Protein AF-A0A7C4UCW8-F1 (afdb_monomer_lite)

Radius of gyration: 20.69 Å; chains: 1; bounding box: 56×19×53 Å

Structure (mmCIF, N/CA/C/O backbone):
data_AF-A0A7C4UCW8-F1
#
_entry.id   AF-A0A7C4UCW8-F1
#
loop_
_atom_site.group_PDB
_atom_site.id
_atom_site.type_symbol
_atom_site.label_atom_id
_atom_site.label_alt_id
_atom_site.label_comp_id
_atom_site.label_asym_id
_atom_site.label_entity_id
_atom_site.label_seq_id
_atom_site.pdbx_PDB_ins_code
_atom_site.Cartn_x
_atom_site.Cartn_y
_atom_site.Cartn_z
_atom_site.occupancy
_atom_site.B_iso_or_equiv
_atom_site.auth_seq_id
_atom_site.auth_comp_id
_atom_site.auth_asym_id
_atom_site.auth_atom_id
_atom_site.pdbx_PDB_model_num
ATOM 1 N N . MET A 1 1 ? -4.611 -6.934 -28.403 1.00 54.75 1 MET A N 1
ATOM 2 C CA . MET A 1 1 ? -5.250 -7.484 -27.178 1.00 54.75 1 MET A CA 1
ATOM 3 C C . MET A 1 1 ? -4.487 -7.073 -25.926 1.00 54.75 1 MET A C 1
ATOM 5 O O . MET A 1 1 ? -5.126 -6.791 -24.922 1.00 54.75 1 MET A O 1
ATOM 9 N N . GLU A 1 2 ? -3.158 -6.984 -25.989 1.00 55.06 2 GLU A N 1
ATOM 10 C CA . GLU A 1 2 ? -2.305 -6.570 -24.867 1.00 55.06 2 GLU A CA 1
ATOM 11 C C . GLU A 1 2 ? -2.555 -5.118 -24.420 1.00 55.06 2 GLU A C 1
ATOM 13 O O . GLU A 1 2 ? -2.670 -4.875 -23.223 1.00 55.06 2 GLU A O 1
ATOM 18 N N . ASP A 1 3 ? -2.810 -4.190 -25.350 1.00 63.84 3 ASP A N 1
ATOM 19 C CA . ASP A 1 3 ? -3.129 -2.781 -25.037 1.00 63.84 3 ASP A CA 1
ATOM 20 C C . ASP A 1 3 ? -4.350 -2.616 -24.127 1.00 63.84 3 ASP A C 1
ATOM 22 O O . ASP A 1 3 ? -4.380 -1.774 -23.232 1.00 63.84 3 ASP A O 1
ATOM 26 N N . VAL A 1 4 ? -5.364 -3.464 -24.322 1.00 67.81 4 VAL A N 1
ATOM 27 C CA . VAL A 1 4 ? -6.570 -3.470 -23.489 1.00 67.81 4 VAL A CA 1
ATOM 28 C C . VAL A 1 4 ? -6.198 -3.905 -22.073 1.00 67.81 4 VAL A C 1
ATOM 30 O O . VAL A 1 4 ? -6.577 -3.264 -21.097 1.00 67.81 4 VAL A O 1
ATOM 33 N N . LEU A 1 5 ? -5.385 -4.952 -21.954 1.00 60.41 5 LEU A N 1
ATOM 34 C CA . LEU A 1 5 ? -4.953 -5.516 -20.680 1.00 60.41 5 LEU A CA 1
ATOM 35 C C . LEU A 1 5 ? -4.152 -4.494 -19.853 1.00 60.41 5 LEU A C 1
ATOM 37 O O . LEU A 1 5 ? -4.407 -4.347 -18.656 1.00 60.41 5 LEU A O 1
ATOM 41 N N . TYR A 1 6 ? -3.286 -3.704 -20.495 1.00 63.03 6 TYR A N 1
ATOM 42 C CA . TYR A 1 6 ? -2.529 -2.630 -19.841 1.00 63.03 6 TYR A CA 1
ATOM 43 C C . TYR A 1 6 ? -3.402 -1.497 -19.293 1.00 63.03 6 TYR A C 1
ATOM 45 O O . TYR A 1 6 ? -3.084 -0.944 -18.242 1.00 63.03 6 TYR A O 1
ATOM 53 N N . VAL A 1 7 ? -4.528 -1.186 -19.939 1.00 64.94 7 VAL A N 1
ATOM 54 C CA . VAL A 1 7 ? -5.488 -0.181 -19.447 1.00 64.94 7 VAL A CA 1
ATOM 55 C C . VAL A 1 7 ? -6.319 -0.720 -18.278 1.00 64.94 7 VAL A C 1
ATOM 57 O O . VAL A 1 7 ? -6.630 0.019 -17.343 1.00 64.94 7 VAL A O 1
ATOM 60 N N . PHE A 1 8 ? -6.653 -2.013 -18.278 1.00 63.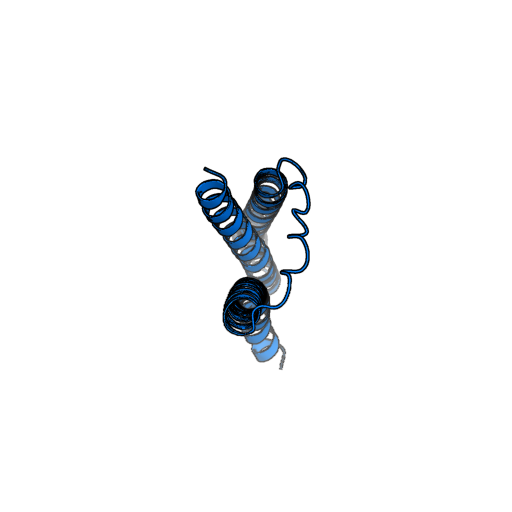62 8 PHE A N 1
ATOM 61 C CA . PHE A 1 8 ? -7.456 -2.622 -17.211 1.00 63.62 8 PHE A CA 1
ATOM 62 C C . PHE A 1 8 ? -6.681 -2.838 -15.904 1.00 63.62 8 PHE A C 1
ATOM 64 O O . PHE A 1 8 ? -7.273 -2.733 -14.828 1.00 63.62 8 PHE A O 1
ATOM 71 N N . ILE A 1 9 ? -5.369 -3.088 -15.969 1.00 69.00 9 ILE A N 1
ATOM 72 C CA . ILE A 1 9 ? -4.508 -3.294 -14.791 1.00 69.00 9 ILE A CA 1
ATOM 73 C C . ILE A 1 9 ? -4.616 -2.151 -13.754 1.00 69.00 9 ILE A C 1
ATOM 75 O O . ILE A 1 9 ? -4.944 -2.444 -12.600 1.00 69.00 9 ILE A O 1
ATOM 79 N N . PRO A 1 10 ? -4.409 -0.863 -14.096 1.00 60.78 10 PRO A N 1
ATOM 80 C CA . PRO A 1 10 ? -4.512 0.228 -13.125 1.00 60.78 10 PRO A CA 1
ATOM 81 C C . PRO A 1 10 ? -5.947 0.450 -12.626 1.00 60.78 10 PRO A C 1
ATOM 83 O O . PRO A 1 10 ? -6.141 0.794 -11.461 1.00 60.78 10 PRO A O 1
ATOM 86 N N . ILE A 1 11 ? -6.961 0.208 -13.465 1.00 66.94 11 ILE A N 1
ATOM 87 C CA . ILE A 1 11 ? -8.378 0.347 -13.091 1.00 66.94 11 ILE A CA 1
ATOM 88 C C . ILE A 1 11 ? -8.754 -0.685 -12.020 1.00 66.94 11 ILE A C 1
ATOM 90 O O . ILE A 1 11 ? -9.335 -0.339 -10.988 1.00 66.94 11 ILE A O 1
ATOM 94 N N . ILE A 1 12 ? -8.376 -1.949 -12.228 1.00 70.00 12 ILE A N 1
ATOM 95 C CA . ILE A 1 12 ? -8.617 -3.024 -11.260 1.00 70.00 12 ILE A CA 1
ATOM 96 C C . ILE A 1 12 ? -7.816 -2.757 -9.984 1.00 70.00 12 ILE A C 1
ATOM 98 O O . ILE A 1 12 ? -8.363 -2.833 -8.883 1.00 70.00 12 ILE A O 1
ATOM 102 N N . ALA A 1 13 ? -6.553 -2.358 -10.111 1.00 65.75 13 ALA A N 1
ATOM 103 C CA . ALA A 1 13 ? -5.710 -2.056 -8.964 1.00 65.75 13 ALA A CA 1
ATOM 104 C C . ALA A 1 13 ? -6.247 -0.909 -8.090 1.00 65.75 13 ALA A C 1
ATOM 106 O O . ALA A 1 13 ? -6.161 -0.992 -6.867 1.00 65.75 13 ALA A O 1
ATOM 107 N N . LEU A 1 14 ? -6.848 0.124 -8.691 1.00 60.00 14 LEU A N 1
ATOM 108 C CA . LEU A 1 14 ? -7.514 1.219 -7.976 1.00 60.00 14 LEU A CA 1
ATOM 109 C C . LEU A 1 14 ? -8.829 0.793 -7.317 1.00 60.00 14 LEU A C 1
ATOM 111 O O . LEU A 1 14 ? -9.188 1.315 -6.262 1.00 60.00 14 LEU A O 1
ATOM 115 N N . SER A 1 15 ? -9.547 -0.165 -7.901 1.00 67.00 15 SER A N 1
ATOM 116 C CA . SER A 1 15 ? -10.822 -0.623 -7.344 1.00 67.00 15 SER A CA 1
ATOM 117 C C . SER A 1 15 ? -10.659 -1.374 -6.016 1.00 67.00 15 SER A C 1
ATOM 119 O O . SER A 1 15 ? -11.486 -1.212 -5.121 1.00 67.00 15 SER A O 1
ATOM 121 N N . ILE A 1 16 ? -9.561 -2.114 -5.825 1.00 70.38 16 ILE A N 1
ATOM 122 C CA . ILE A 1 16 ? -9.282 -2.890 -4.602 1.00 70.38 16 ILE A CA 1
ATOM 123 C C . ILE A 1 16 ? -9.264 -2.019 -3.324 1.00 70.38 16 ILE A C 1
ATOM 125 O O . ILE A 1 16 ? -10.022 -2.323 -2.396 1.00 70.38 16 ILE A O 1
ATOM 129 N N . PRO A 1 17 ? -8.468 -0.931 -3.221 1.00 62.47 17 PRO A N 1
ATOM 130 C CA . PRO A 1 17 ? -8.468 -0.077 -2.034 1.00 62.47 17 PRO A CA 1
ATOM 131 C C . PRO A 1 17 ? -9.797 0.667 -1.844 1.00 62.47 17 PRO A C 1
ATOM 133 O O . PRO A 1 17 ? -10.243 0.822 -0.707 1.00 62.47 17 PRO A O 1
ATOM 136 N N . ILE A 1 18 ? -10.471 1.068 -2.930 1.00 69.75 18 ILE A N 1
ATOM 137 C CA . ILE A 1 18 ? -11.800 1.700 -2.868 1.00 69.75 18 ILE A CA 1
ATOM 138 C C . ILE A 1 18 ? -12.813 0.741 -2.230 1.00 69.75 18 ILE A C 1
ATOM 140 O O . ILE A 1 18 ? -13.541 1.124 -1.312 1.00 69.75 18 ILE A O 1
ATOM 144 N N . PHE A 1 19 ? -12.818 -0.523 -2.657 1.00 70.25 19 PHE A N 1
ATOM 145 C CA . PHE A 1 19 ? -13.672 -1.555 -2.079 1.00 70.25 19 PHE A CA 1
ATOM 146 C C . PHE A 1 19 ? -13.332 -1.832 -0.614 1.00 70.25 19 PHE A C 1
ATOM 148 O O . PHE A 1 19 ? -14.245 -1.935 0.206 1.00 70.25 19 PHE A O 1
ATOM 155 N N . ALA A 1 20 ? -12.049 -1.905 -0.255 1.00 68.19 20 ALA A N 1
ATOM 156 C CA . ALA A 1 20 ? -11.628 -2.118 1.129 1.00 68.19 20 ALA A CA 1
ATOM 157 C C . ALA A 1 20 ? -12.138 -1.005 2.065 1.00 68.19 20 ALA A C 1
ATOM 159 O O . ALA A 1 20 ? -12.690 -1.296 3.130 1.00 68.19 20 ALA A O 1
ATOM 160 N N . ILE A 1 21 ? -12.026 0.261 1.644 1.00 72.75 21 ILE A N 1
ATOM 161 C CA . ILE A 1 21 ? -12.546 1.415 2.392 1.00 72.75 21 ILE A CA 1
ATOM 162 C C . ILE A 1 21 ? -14.076 1.354 2.482 1.00 72.75 21 ILE A C 1
ATOM 164 O O . ILE A 1 21 ? -14.636 1.510 3.569 1.00 72.75 21 ILE A O 1
ATOM 168 N N . TYR A 1 22 ? -14.755 1.080 1.365 1.00 76.88 22 TYR A N 1
ATOM 169 C CA . TYR A 1 22 ? -16.215 0.996 1.312 1.00 76.88 22 TYR A CA 1
ATOM 170 C C . TYR A 1 22 ? -16.771 -0.089 2.245 1.00 76.88 22 TYR A C 1
ATOM 172 O O . TYR A 1 22 ? -17.684 0.174 3.030 1.00 76.88 22 TYR A O 1
ATOM 180 N N . PHE A 1 23 ? -16.211 -1.301 2.204 1.00 73.81 23 PHE A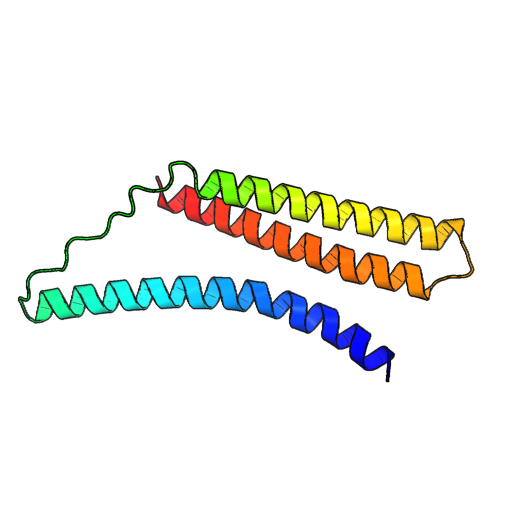 N 1
ATOM 181 C CA . PHE A 1 23 ? -16.644 -2.397 3.070 1.00 73.81 23 PHE A CA 1
ATOM 182 C C . PHE A 1 23 ? -16.334 -2.127 4.543 1.00 73.81 23 PHE A C 1
ATOM 184 O O . PHE A 1 23 ? -17.162 -2.447 5.399 1.00 73.81 23 PHE A O 1
ATOM 191 N N . GLY A 1 24 ? -15.192 -1.499 4.843 1.00 73.00 24 GLY A N 1
ATOM 192 C CA . GLY A 1 24 ? -14.855 -1.059 6.197 1.00 73.00 24 GLY A CA 1
ATOM 193 C C . GLY A 1 24 ? -15.890 -0.078 6.752 1.00 73.00 24 GLY A C 1
ATOM 194 O O . GLY A 1 24 ? -16.442 -0.306 7.828 1.00 73.00 24 GLY A O 1
ATOM 195 N N . TYR A 1 25 ? -16.228 0.957 5.979 1.00 77.00 25 TYR A N 1
ATOM 196 C CA . TYR A 1 25 ? -17.250 1.933 6.355 1.00 77.00 25 TYR A CA 1
ATOM 197 C C . TYR A 1 25 ? -18.632 1.287 6.516 1.00 77.00 25 TYR A C 1
ATOM 199 O O . TYR A 1 25 ? -19.307 1.490 7.526 1.00 77.00 25 TYR A O 1
ATOM 207 N N . LYS A 1 26 ? -19.045 0.449 5.558 1.00 78.62 26 LYS A N 1
ATOM 208 C CA . LYS A 1 26 ? -20.349 -0.225 5.584 1.00 78.62 26 LYS A CA 1
ATOM 209 C C . LYS A 1 26 ? -20.501 -1.140 6.799 1.00 78.62 26 LYS A C 1
ATOM 211 O O . LYS A 1 26 ? -21.562 -1.152 7.416 1.00 78.62 26 LYS A O 1
ATOM 216 N N . LYS A 1 27 ? -19.448 -1.875 7.170 1.00 77.56 27 LYS A N 1
ATOM 217 C CA . LYS A 1 27 ? -19.437 -2.728 8.367 1.00 77.56 27 LYS A CA 1
ATOM 218 C C . LYS A 1 27 ? -19.670 -1.913 9.639 1.00 77.56 27 LYS A C 1
ATOM 220 O O . LYS A 1 27 ? -20.419 -2.347 10.511 1.00 77.56 27 LYS A O 1
ATOM 225 N N . GLU A 1 28 ? -19.071 -0.731 9.727 1.00 76.12 28 GLU A N 1
ATOM 226 C CA . GLU A 1 28 ? -19.205 0.139 10.894 1.00 76.12 28 GLU A CA 1
ATOM 227 C C . GLU A 1 28 ? -20.596 0.776 10.986 1.00 76.12 28 GLU A C 1
ATOM 229 O O . GLU A 1 28 ? -21.204 0.814 12.056 1.00 76.12 28 GLU A O 1
ATOM 234 N N . VAL A 1 29 ? -21.158 1.197 9.850 1.00 79.06 29 VAL A N 1
ATOM 235 C CA . VAL A 1 29 ? -22.540 1.692 9.783 1.00 79.06 29 VAL A CA 1
ATOM 236 C C . VAL A 1 29 ? -23.534 0.609 10.205 1.00 79.06 29 VAL A C 1
ATOM 238 O O . VAL A 1 29 ? -24.428 0.885 11.004 1.00 79.06 29 VAL A O 1
ATOM 241 N N . LEU A 1 30 ? -23.364 -0.627 9.724 1.00 83.06 30 LEU A N 1
ATOM 242 C CA . LEU A 1 30 ? -24.231 -1.748 10.095 1.00 83.06 30 LEU A CA 1
ATOM 243 C C . LEU A 1 30 ? -24.167 -2.044 11.597 1.00 83.06 30 LEU A C 1
ATOM 245 O O . LEU A 1 30 ? -25.212 -2.165 12.230 1.00 83.06 30 LEU A O 1
ATOM 249 N N . ARG A 1 31 ? -22.969 -2.045 12.194 1.00 78.19 31 ARG A N 1
ATOM 250 C CA . ARG A 1 31 ? -22.799 -2.213 13.648 1.00 78.19 31 ARG A CA 1
ATOM 251 C C . ARG A 1 31 ? -23.524 -1.137 14.455 1.00 78.19 31 ARG A C 1
ATOM 253 O O . ARG A 1 31 ? -24.154 -1.444 15.465 1.00 78.19 31 ARG A O 1
ATOM 260 N N . ARG A 1 32 ? -23.471 0.124 14.012 1.00 78.69 32 ARG A N 1
ATOM 261 C CA . ARG A 1 32 ? -24.200 1.228 14.664 1.00 78.69 32 ARG A CA 1
ATOM 262 C C . ARG A 1 32 ? -25.711 1.043 14.557 1.00 78.69 32 ARG A C 1
ATOM 264 O O . ARG A 1 32 ? -26.415 1.222 15.547 1.00 78.69 32 ARG A O 1
ATOM 271 N N . GLN A 1 33 ? -26.201 0.639 13.387 1.00 83.81 33 GLN A N 1
ATOM 272 C CA . GLN A 1 33 ? -27.625 0.374 13.172 1.00 83.81 33 GLN A CA 1
ATOM 273 C C . GLN A 1 33 ? -28.133 -0.814 13.999 1.00 83.81 33 GLN A C 1
ATOM 275 O O . GLN A 1 33 ? -29.232 -0.744 14.542 1.00 83.81 33 GLN A O 1
ATOM 280 N N . GLU A 1 34 ? -27.347 -1.884 14.129 1.00 81.25 34 GLU A N 1
ATOM 281 C CA . GLU A 1 34 ? -27.678 -3.032 14.983 1.00 81.25 34 GLU A CA 1
ATOM 282 C C . GLU A 1 34 ? -27.811 -2.619 16.451 1.00 81.25 34 GLU A C 1
ATOM 284 O O . GLU A 1 34 ? -28.788 -2.989 17.102 1.00 81.25 34 GLU A O 1
ATOM 289 N N . ARG A 1 35 ? -26.893 -1.784 16.955 1.00 73.00 35 ARG A N 1
ATOM 290 C CA . ARG A 1 35 ? -26.969 -1.262 18.328 1.00 73.00 35 ARG A CA 1
ATOM 291 C C . ARG A 1 35 ? -28.168 -0.353 18.549 1.00 73.00 35 ARG A C 1
ATOM 293 O O . ARG A 1 35 ? -28.858 -0.516 19.548 1.00 73.00 35 ARG A O 1
ATOM 300 N N . MET A 1 36 ? -28.450 0.565 17.623 1.00 78.12 36 MET A N 1
ATOM 301 C CA . MET A 1 36 ? -29.630 1.431 17.728 1.00 78.12 36 MET A CA 1
ATOM 302 C C . MET A 1 36 ? -30.921 0.607 17.780 1.00 78.12 36 MET A C 1
ATOM 304 O O . MET A 1 36 ? -31.741 0.816 18.666 1.00 78.12 36 MET A O 1
ATOM 308 N N . LYS A 1 37 ? -31.054 -0.403 16.912 1.00 81.00 37 LYS A N 1
ATOM 309 C CA . LYS A 1 37 ? -32.223 -1.296 16.906 1.00 81.00 37 LYS A CA 1
ATOM 310 C C . LYS A 1 37 ? -32.319 -2.180 18.152 1.00 81.00 37 LYS A C 1
ATOM 312 O O . LYS A 1 37 ? -33.425 -2.528 18.554 1.00 81.00 37 LYS A O 1
ATOM 317 N N . ALA A 1 38 ? -31.193 -2.579 18.746 1.00 76.44 38 ALA A N 1
ATOM 318 C CA . ALA A 1 38 ? -31.180 -3.340 19.996 1.00 76.44 38 ALA A CA 1
ATOM 319 C C . ALA A 1 38 ? -31.642 -2.479 21.185 1.00 76.44 38 ALA A C 1
ATOM 321 O O . ALA A 1 38 ? -32.467 -2.938 21.973 1.00 76.44 38 ALA A O 1
ATOM 322 N N . ILE A 1 39 ? -31.196 -1.216 21.245 1.00 75.88 39 ILE A N 1
ATOM 323 C CA . ILE A 1 39 ? -31.641 -0.226 22.240 1.00 75.88 39 ILE A CA 1
ATOM 324 C C . ILE A 1 39 ? -33.142 0.050 22.092 1.00 75.88 39 ILE A C 1
ATOM 326 O O . ILE A 1 39 ? -33.870 -0.003 23.078 1.00 75.88 39 ILE A O 1
ATOM 330 N N . GLU A 1 40 ? -33.627 0.274 20.866 1.00 78.06 40 GLU A N 1
ATOM 331 C CA . GLU A 1 40 ? -35.056 0.502 20.583 1.00 78.06 40 GLU A CA 1
ATOM 332 C C . GLU A 1 40 ? -35.948 -0.673 21.007 1.00 78.06 40 GLU A C 1
ATOM 334 O O . GLU A 1 40 ? -37.093 -0.473 21.406 1.00 78.06 40 GLU A O 1
ATOM 339 N N . LYS A 1 41 ? -35.433 -1.904 20.930 1.00 83.12 41 LYS A N 1
ATOM 340 C CA . LYS A 1 41 ? -36.160 -3.122 21.312 1.00 83.12 41 LYS A CA 1
ATOM 341 C C . LYS A 1 41 ? -35.983 -3.512 22.782 1.00 83.12 41 LYS A C 1
ATOM 343 O O . LYS A 1 41 ? -36.552 -4.519 23.192 1.00 83.12 41 LYS A O 1
ATOM 348 N N . GLY A 1 42 ? -35.201 -2.755 23.558 1.00 73.69 42 GLY A N 1
ATOM 349 C CA . GLY A 1 42 ? -34.906 -3.067 24.960 1.00 73.69 42 GLY A CA 1
ATOM 350 C C . GLY A 1 42 ? -34.152 -4.388 25.155 1.00 73.69 42 GLY A C 1
ATOM 351 O O . GLY A 1 42 ? -34.251 -4.995 26.217 1.00 73.69 42 GLY A O 1
ATOM 352 N N . ILE A 1 43 ? -33.440 -4.859 24.127 1.00 74.50 43 ILE A N 1
ATOM 353 C CA . ILE A 1 43 ? -32.656 -6.097 24.178 1.00 74.50 43 ILE A CA 1
ATOM 354 C C . ILE A 1 43 ? -31.284 -5.755 24.762 1.00 74.50 43 ILE A C 1
ATOM 356 O O . ILE A 1 43 ? -30.681 -4.754 24.369 1.00 74.50 43 ILE A O 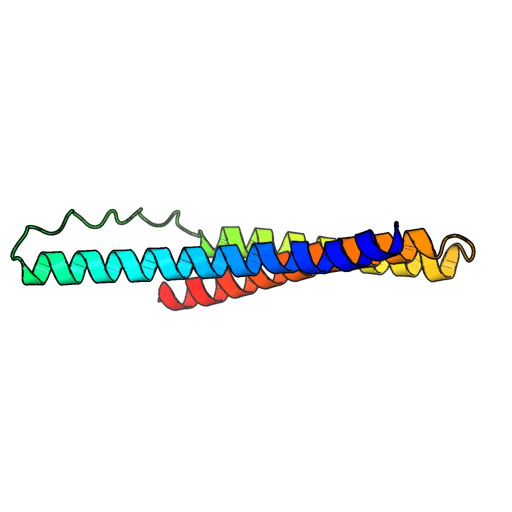1
ATOM 360 N N . GLU A 1 44 ? -30.782 -6.584 25.682 1.00 63.72 44 GLU A N 1
ATOM 361 C CA . GLU A 1 44 ? -29.424 -6.445 26.208 1.00 63.72 44 GLU A CA 1
ATOM 362 C C . GLU A 1 44 ? -28.420 -6.390 25.051 1.00 63.72 44 GLU A C 1
ATOM 364 O O . GLU A 1 44 ? -28.360 -7.278 24.195 1.00 63.72 44 GLU A O 1
ATOM 369 N N . LEU A 1 45 ? -27.659 -5.296 24.996 1.00 62.00 45 LEU A N 1
ATOM 370 C CA . LEU A 1 45 ? -26.636 -5.104 23.980 1.00 62.00 45 LEU A CA 1
ATOM 371 C C . LEU A 1 45 ? -25.608 -6.233 24.120 1.00 62.00 45 LEU A C 1
ATOM 373 O O . LEU A 1 45 ? -25.085 -6.422 25.222 1.00 62.00 45 LEU A O 1
ATOM 377 N N . PRO A 1 46 ? -25.269 -6.961 23.037 1.00 65.62 46 PRO A N 1
ATOM 378 C CA . PRO A 1 46 ? -24.128 -7.857 23.086 1.00 65.62 46 PRO A CA 1
ATOM 379 C C . PRO A 1 46 ? -22.918 -7.027 23.526 1.00 65.62 46 PRO A C 1
ATOM 381 O O . PRO A 1 46 ? -22.755 -5.907 23.017 1.00 65.62 46 PRO A O 1
ATOM 384 N N . PRO A 1 47 ? -22.108 -7.528 24.480 1.00 64.44 47 PRO A N 1
ATOM 385 C CA . PRO A 1 47 ? -20.961 -6.794 24.978 1.00 64.44 47 PRO A CA 1
ATOM 386 C C . PRO A 1 47 ? -20.160 -6.345 23.772 1.00 64.44 47 PRO A C 1
ATOM 388 O O . PRO A 1 47 ? -19.912 -7.124 22.844 1.00 64.44 47 PRO A O 1
ATOM 391 N N . GLU A 1 48 ? -19.831 -5.057 23.748 1.00 60.22 48 GLU A N 1
ATOM 392 C CA . GLU A 1 48 ? -18.913 -4.545 22.757 1.00 60.22 48 GLU A CA 1
ATOM 393 C C . GLU A 1 48 ? -17.687 -5.442 22.845 1.00 60.22 48 GLU A C 1
ATOM 395 O O . GLU A 1 48 ? -16.996 -5.460 23.863 1.00 60.22 48 GLU A O 1
ATOM 400 N N . ASN A 1 49 ? -17.452 -6.248 21.805 1.00 52.62 49 ASN A N 1
ATOM 401 C CA . ASN A 1 49 ? -16.138 -6.806 21.569 1.00 52.62 49 ASN A CA 1
ATOM 402 C C . ASN A 1 49 ? -15.278 -5.581 21.284 1.00 52.62 49 ASN A C 1
ATOM 404 O O . ASN A 1 49 ? -15.030 -5.230 20.127 1.00 52.62 49 ASN A O 1
ATOM 408 N N . VAL A 1 50 ? -14.876 -4.900 22.359 1.00 51.31 50 VAL A N 1
ATOM 409 C CA . VAL A 1 50 ? -13.670 -4.114 22.417 1.00 51.31 50 VAL A CA 1
ATOM 410 C C . VAL A 1 50 ? -12.634 -5.174 22.106 1.00 51.31 50 VAL A C 1
ATOM 412 O O . VAL A 1 50 ? -12.149 -5.888 22.980 1.00 51.31 50 VAL A O 1
ATOM 415 N N . ILE A 1 51 ? -12.384 -5.388 20.816 1.00 50.50 51 ILE A N 1
ATOM 416 C CA . ILE A 1 51 ? -11.119 -5.934 20.383 1.00 50.50 51 ILE A CA 1
ATOM 417 C C . ILE A 1 51 ? -10.174 -4.894 20.953 1.00 50.50 51 ILE A C 1
ATOM 419 O O . ILE A 1 51 ? -10.057 -3.813 20.377 1.00 50.50 51 ILE A O 1
ATOM 423 N N . LEU A 1 52 ? -9.682 -5.158 22.172 1.00 46.94 52 LEU A N 1
ATOM 424 C CA . LEU A 1 52 ? -8.648 -4.400 22.851 1.00 46.94 52 LEU A CA 1
ATOM 425 C C . LEU A 1 52 ? -7.646 -4.138 21.754 1.00 46.94 52 LEU A C 1
ATOM 427 O O . LEU A 1 52 ? -7.083 -5.097 21.218 1.00 46.94 52 LEU A O 1
ATOM 431 N N . SER A 1 53 ? -7.627 -2.885 21.293 1.00 49.25 53 SER A N 1
ATOM 432 C CA . SER A 1 53 ? -7.035 -2.552 20.010 1.00 49.25 53 SER A CA 1
ATOM 433 C C . SER A 1 53 ? -5.633 -3.138 20.051 1.00 49.25 53 SER A C 1
ATOM 435 O O . SER A 1 53 ? -4.907 -2.952 21.031 1.00 49.25 53 SER A O 1
ATOM 437 N N . GLU A 1 54 ? -5.301 -3.977 19.066 1.00 50.78 54 GLU A N 1
ATOM 438 C CA . GLU A 1 54 ? -3.924 -4.393 18.843 1.00 50.78 54 GLU A CA 1
ATOM 439 C C . GLU A 1 54 ? -3.118 -3.098 18.883 1.00 50.78 54 GLU A C 1
ATOM 441 O O . GLU A 1 54 ? -3.284 -2.268 17.990 1.00 50.78 54 GLU A O 1
ATOM 446 N N . GLY A 1 55 ? -2.349 -2.879 19.955 1.00 49.19 55 GLY A N 1
ATOM 447 C CA . GLY A 1 55 ? -2.150 -1.547 20.541 1.00 49.19 55 GLY A CA 1
ATOM 448 C C . GLY A 1 55 ? -1.469 -0.491 19.682 1.00 49.19 55 GLY A C 1
ATOM 449 O O . GLY A 1 55 ? -1.165 0.576 20.198 1.00 49.19 55 GLY A O 1
ATOM 450 N N . LYS A 1 56 ? -1.193 -0.758 18.402 1.00 68.38 56 LYS A N 1
ATOM 451 C CA . LYS A 1 56 ? -0.826 0.225 17.383 1.00 68.38 56 LYS A CA 1
ATOM 452 C C . LYS A 1 56 ? -1.257 -0.220 15.972 1.00 68.38 56 LYS A C 1
ATOM 454 O O . LYS A 1 56 ? -0.433 -0.183 15.057 1.00 68.38 56 LYS A O 1
ATOM 459 N N . LEU A 1 57 ? -2.504 -0.657 15.755 1.00 69.38 57 LEU A N 1
ATOM 460 C CA . LEU A 1 57 ? -3.003 -1.039 14.417 1.00 69.38 57 LEU A CA 1
ATOM 461 C C . LEU A 1 57 ? -2.777 0.082 13.385 1.00 69.38 57 LEU A C 1
ATOM 463 O O . LEU A 1 57 ? -2.349 -0.179 12.261 1.00 69.38 57 LEU A O 1
ATOM 467 N N . TRP A 1 58 ? -2.952 1.342 13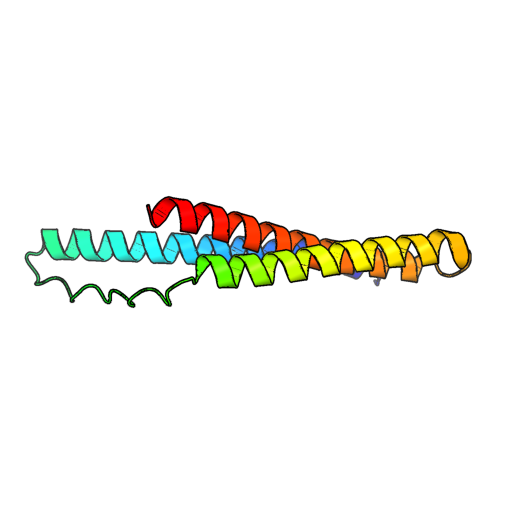.797 1.00 74.44 58 TRP A N 1
ATOM 468 C CA . TRP A 1 58 ? -2.613 2.507 12.976 1.00 74.44 58 TRP A CA 1
ATOM 469 C C . TRP A 1 58 ? -1.125 2.537 12.599 1.00 74.44 58 TRP A C 1
ATOM 471 O O . TRP A 1 58 ? -0.792 2.785 11.447 1.00 74.44 58 TRP A O 1
ATOM 481 N N . LEU A 1 59 ? -0.218 2.226 13.529 1.00 75.56 59 LEU A N 1
ATOM 482 C CA . LEU A 1 59 ? 1.225 2.222 13.280 1.00 75.56 59 LEU A CA 1
ATOM 483 C C . LEU A 1 59 ? 1.632 1.042 12.391 1.00 75.56 59 LEU A C 1
ATOM 485 O O . LEU A 1 59 ? 2.546 1.181 11.584 1.00 75.56 59 LEU A O 1
ATOM 489 N N . LYS A 1 60 ? 0.963 -0.111 12.523 1.00 76.50 60 LYS A N 1
ATOM 490 C CA . LYS A 1 60 ? 1.143 -1.270 11.638 1.00 76.50 60 LYS A CA 1
ATOM 491 C C . LYS A 1 60 ? 0.745 -0.902 10.208 1.00 76.50 60 LYS A C 1
ATOM 493 O O . LYS A 1 60 ? 1.561 -1.046 9.304 1.00 76.50 60 LYS A O 1
ATOM 498 N N . ASN A 1 61 ? -0.440 -0.318 10.029 1.00 80.56 61 ASN A N 1
ATOM 499 C CA . ASN A 1 61 ? -0.930 0.130 8.724 1.00 80.56 61 ASN A CA 1
ATOM 500 C C . ASN A 1 61 ? -0.080 1.264 8.135 1.00 80.56 61 ASN A C 1
ATOM 502 O O . ASN A 1 61 ? 0.183 1.257 6.937 1.00 80.56 61 ASN A O 1
ATOM 506 N N . LEU A 1 62 ? 0.413 2.189 8.964 1.00 82.12 62 LEU A N 1
ATOM 507 C CA . LEU A 1 62 ? 1.320 3.256 8.539 1.00 82.12 62 LEU A CA 1
ATOM 508 C C . LEU A 1 62 ? 2.667 2.695 8.066 1.00 82.12 62 LEU A C 1
ATOM 510 O O . LEU A 1 62 ? 3.148 3.078 7.005 1.00 82.12 62 LEU A O 1
ATOM 514 N N . LYS A 1 63 ? 3.269 1.764 8.821 1.00 80.00 63 LYS A N 1
ATOM 515 C CA . LYS A 1 63 ? 4.526 1.104 8.429 1.00 80.00 63 LYS A CA 1
ATOM 516 C C . LYS A 1 63 ? 4.367 0.365 7.105 1.00 80.00 63 LYS A C 1
ATOM 518 O O . LYS A 1 63 ? 5.197 0.531 6.219 1.00 80.00 63 LYS A O 1
ATOM 523 N N . THR A 1 64 ? 3.291 -0.405 6.955 1.00 85.62 64 THR A N 1
ATOM 524 C CA . THR A 1 64 ? 2.990 -1.089 5.694 1.00 85.62 64 THR A CA 1
ATOM 525 C C . THR A 1 64 ? 2.755 -0.080 4.568 1.00 85.62 64 THR A C 1
ATOM 527 O O . THR A 1 64 ? 3.334 -0.233 3.500 1.00 85.62 64 THR A O 1
ATOM 530 N N . GLY A 1 65 ? 2.004 0.998 4.805 1.00 84.25 65 GLY A N 1
ATOM 531 C CA . GLY A 1 65 ? 1.768 2.049 3.812 1.00 84.25 65 GLY A CA 1
ATOM 532 C C . GLY A 1 65 ? 3.052 2.721 3.320 1.00 84.25 65 GLY A C 1
ATOM 533 O O . GLY A 1 65 ? 3.245 2.868 2.115 1.00 84.25 65 GLY A O 1
ATOM 534 N N . ILE A 1 66 ? 3.976 3.042 4.231 1.00 84.94 66 ILE A N 1
ATOM 535 C CA . ILE A 1 66 ? 5.289 3.612 3.892 1.00 84.94 66 ILE A CA 1
ATOM 536 C C . ILE A 1 66 ? 6.107 2.639 3.035 1.00 84.94 66 ILE A C 1
ATOM 538 O O . ILE A 1 66 ? 6.673 3.058 2.032 1.00 84.94 66 ILE A O 1
ATOM 542 N N . VAL A 1 67 ? 6.133 1.344 3.373 1.00 85.69 67 VAL A N 1
ATOM 543 C CA . VAL A 1 67 ? 6.847 0.330 2.572 1.00 85.69 67 VAL A CA 1
ATOM 544 C C . VAL A 1 67 ? 6.293 0.264 1.147 1.00 85.69 67 VAL A C 1
ATOM 546 O O . VAL A 1 67 ? 7.061 0.262 0.188 1.00 85.69 67 VAL A O 1
ATOM 549 N N . PHE A 1 68 ? 4.969 0.266 0.995 1.00 86.50 68 PHE A N 1
ATOM 550 C CA . PHE A 1 68 ? 4.317 0.253 -0.316 1.00 86.50 68 PHE A CA 1
ATOM 551 C C . PHE A 1 68 ? 4.578 1.544 -1.115 1.00 86.50 68 PHE A C 1
ATOM 553 O O . PHE A 1 68 ? 4.844 1.473 -2.314 1.00 86.50 68 PHE A O 1
ATOM 560 N N . LEU A 1 69 ? 4.611 2.709 -0.457 1.00 86.12 69 LEU A N 1
ATOM 561 C CA . LEU A 1 69 ? 5.019 3.973 -1.084 1.00 86.12 69 LEU A CA 1
ATOM 562 C C . LEU A 1 69 ? 6.468 3.922 -1.577 1.00 86.12 69 LEU A C 1
ATOM 564 O O . LEU A 1 69 ? 6.740 4.294 -2.718 1.00 86.12 69 LEU A O 1
ATOM 568 N N . SER A 1 70 ? 7.393 3.436 -0.746 1.00 77.81 70 SER A N 1
ATOM 569 C CA . SER A 1 70 ? 8.805 3.295 -1.114 1.00 77.81 70 SER A CA 1
ATOM 570 C C . SER A 1 70 ? 8.997 2.327 -2.281 1.00 77.81 70 SER A C 1
ATOM 572 O O . SER A 1 70 ? 9.775 2.624 -3.186 1.00 77.81 70 SER A O 1
ATOM 574 N N . LEU A 1 71 ? 8.258 1.213 -2.305 1.00 83.19 71 LEU A N 1
ATOM 575 C CA . LEU A 1 71 ? 8.255 0.280 -3.434 1.00 83.19 71 LEU A CA 1
ATOM 576 C C . LEU A 1 71 ? 7.738 0.946 -4.711 1.00 83.19 71 LEU A C 1
ATOM 578 O O . LEU A 1 71 ? 8.374 0.829 -5.755 1.00 83.19 71 LEU A O 1
ATOM 582 N N . GLY A 1 72 ? 6.634 1.692 -4.631 1.00 85.88 72 GLY A N 1
ATOM 583 C CA . GLY A 1 72 ? 6.082 2.407 -5.781 1.00 85.88 72 GLY A CA 1
ATOM 584 C C . GLY A 1 72 ? 7.048 3.439 -6.369 1.00 85.88 72 GLY A C 1
ATOM 585 O O . GLY A 1 72 ? 7.258 3.477 -7.581 1.00 85.88 72 GLY A O 1
ATOM 586 N N . ILE A 1 73 ? 7.709 4.219 -5.507 1.00 82.50 73 ILE A N 1
ATOM 587 C CA . ILE A 1 73 ? 8.744 5.181 -5.917 1.00 82.50 73 ILE A CA 1
ATOM 588 C C . ILE A 1 73 ? 9.951 4.455 -6.525 1.00 82.50 73 ILE A C 1
ATOM 590 O O . ILE A 1 73 ? 10.443 4.868 -7.573 1.00 82.50 73 ILE A O 1
ATOM 594 N N . GLY A 1 74 ? 10.409 3.359 -5.911 1.00 80.94 74 GLY A N 1
ATOM 595 C CA . GLY A 1 74 ? 11.529 2.559 -6.412 1.00 80.94 74 GLY A CA 1
ATOM 596 C C . GLY A 1 74 ? 11.272 1.998 -7.811 1.00 80.94 74 GLY A C 1
ATOM 597 O O . GLY A 1 74 ? 12.114 2.141 -8.696 1.00 80.94 74 GLY A O 1
ATOM 598 N N . PHE A 1 75 ? 10.078 1.449 -8.047 1.00 85.00 75 PHE A N 1
ATOM 599 C CA . PHE A 1 75 ? 9.666 0.987 -9.374 1.00 85.00 75 PHE A CA 1
ATOM 600 C C . PHE A 1 75 ? 9.549 2.131 -10.388 1.00 85.00 75 PHE A C 1
ATOM 602 O O . PHE A 1 75 ? 9.967 1.966 -11.532 1.00 85.00 75 PHE A O 1
ATOM 609 N N . GLY A 1 76 ? 9.071 3.310 -9.977 1.00 82.00 76 GLY A N 1
ATOM 610 C CA . GLY A 1 76 ? 9.052 4.498 -10.835 1.00 82.00 76 GLY A CA 1
ATOM 611 C C . GLY A 1 76 ? 10.453 4.972 -11.243 1.00 82.00 76 GLY A C 1
ATOM 612 O O . GLY A 1 76 ? 10.688 5.291 -12.408 1.00 82.00 76 GLY A O 1
ATOM 613 N N . ILE A 1 77 ? 11.415 4.968 -10.313 1.00 82.62 77 ILE A N 1
ATOM 614 C CA . ILE A 1 77 ? 12.819 5.298 -10.610 1.00 82.62 77 ILE A CA 1
ATOM 615 C C . ILE A 1 77 ? 13.413 4.261 -11.568 1.00 82.62 77 ILE A C 1
ATOM 617 O O . ILE A 1 77 ? 14.062 4.636 -12.544 1.00 82.62 77 ILE A O 1
ATOM 621 N N . MET A 1 78 ? 13.146 2.973 -11.338 1.00 79.25 78 MET A N 1
ATOM 622 C CA . MET A 1 78 ? 13.605 1.899 -12.219 1.00 79.25 78 MET A CA 1
ATOM 623 C C . MET A 1 78 ? 13.030 2.047 -13.634 1.00 79.25 78 MET A C 1
ATOM 625 O O . MET A 1 78 ? 13.776 1.975 -14.609 1.00 79.25 78 MET A O 1
ATOM 629 N N . GLY A 1 79 ? 11.735 2.358 -13.756 1.00 82.38 79 GLY A N 1
ATOM 630 C CA . GLY A 1 79 ? 11.088 2.655 -15.037 1.00 82.38 79 GLY A CA 1
ATOM 631 C C . GLY A 1 79 ? 11.772 3.797 -15.795 1.00 82.38 79 GLY A C 1
ATOM 632 O O . GLY A 1 79 ? 11.967 3.694 -17.008 1.00 82.38 79 GLY A O 1
ATOM 633 N N . LYS A 1 80 ? 12.225 4.841 -15.085 1.00 79.31 80 LYS A N 1
ATOM 634 C CA . LYS A 1 80 ? 12.970 5.970 -15.666 1.00 79.31 80 LYS A CA 1
ATOM 635 C C . LYS A 1 80 ? 14.385 5.595 -16.102 1.00 79.31 80 LYS A C 1
ATOM 637 O O . LYS A 1 80 ? 14.829 6.045 -17.155 1.00 79.31 80 LYS A O 1
ATOM 642 N N . ILE A 1 81 ? 15.075 4.753 -15.333 1.00 80.12 81 ILE A N 1
ATOM 643 C CA . ILE A 1 81 ? 16.400 4.232 -15.699 1.00 80.12 81 ILE A CA 1
ATOM 644 C C . ILE A 1 81 ? 16.308 3.397 -16.980 1.00 80.12 81 ILE A C 1
ATOM 646 O O . ILE A 1 81 ? 17.119 3.594 -17.880 1.00 80.12 81 ILE A O 1
ATOM 650 N N . PHE A 1 82 ? 15.299 2.532 -17.112 1.00 78.88 82 PHE A N 1
ATOM 651 C CA . PHE A 1 82 ? 15.079 1.766 -18.343 1.00 78.88 82 PHE A CA 1
ATOM 652 C C . PHE A 1 82 ? 14.718 2.656 -19.535 1.00 78.88 82 PHE A C 1
ATOM 654 O O . PHE A 1 82 ? 15.204 2.420 -20.638 1.00 78.88 82 PHE A O 1
ATOM 661 N N . ASN A 1 83 ? 13.925 3.706 -19.313 1.00 79.94 83 ASN A N 1
ATOM 662 C CA . ASN A 1 83 ? 13.554 4.646 -20.368 1.00 79.94 83 ASN A CA 1
ATOM 663 C C . ASN A 1 83 ? 14.774 5.394 -20.940 1.00 79.94 83 ASN A C 1
ATOM 665 O O . ASN A 1 83 ? 14.912 5.518 -22.151 1.00 79.94 83 ASN A O 1
ATOM 669 N N . ILE A 1 84 ? 15.675 5.856 -20.066 1.00 76.38 84 ILE A N 1
ATOM 670 C CA . ILE A 1 84 ? 16.837 6.672 -20.451 1.00 76.38 84 ILE A CA 1
ATOM 671 C C . ILE A 1 84 ? 18.021 5.802 -20.895 1.00 76.38 84 ILE A C 1
ATOM 673 O O . ILE A 1 84 ? 18.706 6.137 -21.856 1.00 76.38 84 ILE A O 1
ATOM 677 N N . GLY A 1 85 ? 18.293 4.710 -20.179 1.00 67.25 85 GLY A N 1
ATOM 678 C CA . GLY A 1 85 ? 19.507 3.913 -20.345 1.00 67.25 85 GLY A CA 1
ATOM 679 C C . GLY A 1 85 ? 19.411 2.805 -21.389 1.00 67.25 85 GLY A C 1
ATOM 680 O O . GLY A 1 85 ? 20.441 2.407 -21.923 1.00 67.25 85 GLY A O 1
ATOM 681 N N . ALA A 1 86 ? 18.209 2.297 -21.682 1.00 61.72 86 ALA A N 1
ATOM 682 C CA . ALA A 1 86 ? 18.072 1.130 -22.548 1.00 61.72 86 ALA A CA 1
ATOM 683 C C . ALA A 1 86 ? 17.633 1.447 -23.981 1.00 61.72 86 ALA A C 1
ATOM 685 O O . ALA A 1 86 ? 17.819 0.567 -24.807 1.00 61.72 86 ALA A O 1
ATOM 686 N N . GLN A 1 87 ? 17.057 2.621 -24.293 1.00 58.81 87 GLN A N 1
ATOM 687 C CA . GLN A 1 87 ? 16.540 3.070 -25.616 1.00 58.81 87 GLN A CA 1
ATOM 688 C C . GLN A 1 87 ? 15.721 2.064 -26.472 1.00 58.81 87 GLN A C 1
ATOM 690 O O . GLN A 1 87 ? 15.244 2.421 -27.541 1.00 58.81 87 GLN A O 1
ATOM 695 N N . SER A 1 88 ? 15.520 0.827 -26.019 1.00 57.19 88 SER A N 1
ATOM 696 C CA . SER A 1 88 ? 15.080 -0.317 -26.825 1.00 57.19 88 SER A CA 1
ATOM 697 C C . SER A 1 88 ? 14.007 -1.157 -26.132 1.00 57.19 88 SER A C 1
ATOM 699 O O . SER A 1 88 ? 13.558 -2.149 -26.693 1.00 57.19 88 SER A O 1
ATOM 701 N N . ILE A 1 89 ? 13.559 -0.762 -24.932 1.00 68.12 89 ILE A N 1
ATOM 702 C CA . ILE A 1 89 ? 12.506 -1.477 -24.199 1.00 68.12 89 ILE A CA 1
ATOM 703 C C . ILE A 1 89 ? 11.521 -0.479 -23.576 1.00 68.12 89 ILE A C 1
ATOM 705 O O . ILE A 1 89 ? 11.410 -0.334 -22.356 1.00 68.12 89 ILE A O 1
ATOM 709 N N . GLU A 1 90 ? 10.821 0.254 -24.440 1.00 73.38 90 GLU A N 1
ATOM 710 C CA . GLU A 1 90 ? 9.760 1.191 -24.043 1.00 73.38 90 GLU A CA 1
ATOM 711 C C . GLU A 1 90 ? 8.636 0.468 -23.277 1.00 73.38 90 GLU A C 1
ATOM 713 O O . GLU A 1 90 ? 8.148 0.951 -22.253 1.00 73.38 90 GLU A O 1
ATOM 718 N N . GLU A 1 91 ? 8.327 -0.761 -23.694 1.00 75.56 91 GLU A N 1
ATOM 719 C CA . GLU A 1 91 ? 7.339 -1.641 -23.065 1.00 75.56 91 GLU A CA 1
ATOM 720 C C . GLU A 1 91 ? 7.695 -1.981 -21.609 1.00 75.56 91 GLU A C 1
ATOM 722 O O . GLU A 1 91 ? 6.849 -1.888 -20.719 1.00 75.56 91 GLU A O 1
ATOM 727 N N . ALA A 1 92 ? 8.963 -2.292 -21.316 1.00 72.50 92 ALA A N 1
ATOM 728 C CA . ALA A 1 92 ? 9.387 -2.607 -19.949 1.00 72.50 92 ALA A CA 1
ATOM 729 C C . ALA A 1 92 ? 9.289 -1.383 -19.035 1.00 72.50 92 ALA A C 1
ATOM 731 O O . ALA A 1 92 ? 8.859 -1.500 -17.888 1.00 72.50 92 ALA A O 1
ATOM 732 N N . SER A 1 93 ? 9.639 -0.199 -19.546 1.0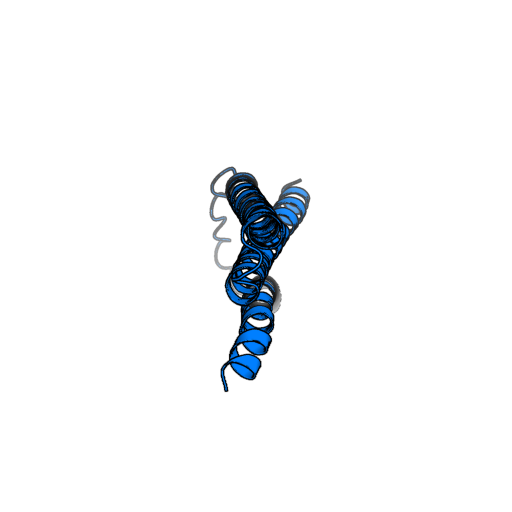0 78.81 93 SER A N 1
ATOM 733 C CA . SER A 1 93 ? 9.499 1.054 -18.802 1.00 78.81 93 SER A CA 1
ATOM 734 C C . SER A 1 93 ? 8.041 1.301 -18.398 1.00 78.81 93 SER A C 1
ATOM 736 O O . SER A 1 93 ? 7.766 1.583 -17.228 1.00 78.81 93 SER A O 1
ATOM 738 N N . MET A 1 94 ? 7.099 1.102 -19.326 1.00 80.00 94 MET A N 1
ATOM 739 C CA . MET A 1 94 ? 5.664 1.224 -19.052 1.00 80.00 94 MET A CA 1
ATOM 740 C C . MET A 1 94 ? 5.174 0.220 -18.003 1.00 80.00 94 MET A C 1
ATOM 742 O O . MET A 1 94 ? 4.434 0.606 -17.097 1.00 80.00 94 MET A O 1
ATOM 746 N N . VAL A 1 95 ? 5.627 -1.038 -18.057 1.00 82.56 95 VAL A N 1
ATOM 747 C CA . VAL A 1 95 ? 5.277 -2.059 -17.053 1.00 82.56 95 VAL A CA 1
ATOM 748 C C . VAL A 1 95 ? 5.757 -1.654 -15.656 1.00 82.56 95 VAL A C 1
ATOM 750 O O . VAL A 1 95 ? 4.997 -1.754 -14.689 1.00 82.56 95 VAL A O 1
ATOM 753 N N . PHE A 1 96 ? 6.981 -1.134 -15.532 1.00 82.38 96 PHE A N 1
ATOM 754 C CA . PHE A 1 96 ? 7.511 -0.665 -14.249 1.00 82.38 96 PHE A CA 1
ATOM 755 C C . PHE A 1 96 ? 6.751 0.544 -13.698 1.00 82.38 96 PHE A C 1
ATOM 757 O O . PHE A 1 96 ? 6.472 0.585 -12.497 1.00 82.38 96 PHE A O 1
ATOM 764 N N . TYR A 1 97 ? 6.355 1.493 -14.549 1.00 83.69 97 TYR A N 1
ATOM 765 C CA . TYR A 1 97 ? 5.501 2.604 -14.125 1.00 83.69 97 TYR A CA 1
ATOM 766 C C . TYR A 1 97 ? 4.106 2.136 -13.710 1.00 83.69 97 TYR A C 1
ATOM 768 O O . TYR A 1 97 ? 3.591 2.592 -12.688 1.00 83.69 97 TYR A O 1
ATOM 776 N N . GLY A 1 98 ? 3.519 1.193 -14.451 1.00 84.06 98 GLY A N 1
ATOM 777 C CA . GLY A 1 98 ? 2.231 0.589 -14.124 1.00 84.06 98 GLY A CA 1
ATOM 778 C C . GLY A 1 98 ? 2.262 -0.062 -12.745 1.00 84.06 98 GLY A C 1
ATOM 779 O O . GLY A 1 98 ? 1.526 0.349 -11.850 1.00 84.06 98 GLY A O 1
ATOM 780 N N . ILE A 1 99 ? 3.181 -1.006 -12.531 1.00 85.06 99 ILE A N 1
ATOM 781 C CA . ILE A 1 99 ? 3.342 -1.705 -11.249 1.00 85.06 99 ILE A CA 1
ATOM 782 C C . ILE A 1 99 ? 3.678 -0.716 -10.123 1.00 85.06 99 ILE A C 1
ATOM 784 O O . ILE A 1 99 ? 3.063 -0.758 -9.055 1.00 85.06 99 ILE A O 1
ATOM 788 N N . GLY A 1 100 ? 4.601 0.218 -10.362 1.00 86.50 100 GLY A N 1
ATOM 789 C CA . GLY A 1 100 ? 4.993 1.226 -9.380 1.00 86.50 100 GLY A CA 1
ATOM 790 C C . GLY A 1 100 ? 3.830 2.114 -8.939 1.00 86.50 100 GLY A C 1
ATOM 791 O O . GLY A 1 100 ? 3.662 2.355 -7.743 1.00 86.50 100 GLY A O 1
ATOM 792 N N . SER A 1 101 ? 2.972 2.535 -9.873 1.00 87.50 101 SER A N 1
ATOM 793 C CA . SER A 1 101 ? 1.789 3.342 -9.557 1.00 87.50 101 SER A CA 1
ATOM 794 C C . SER A 1 101 ? 0.811 2.608 -8.635 1.00 87.50 101 SER A C 1
ATOM 796 O O . SER A 1 101 ? 0.266 3.214 -7.714 1.00 87.50 101 SER A O 1
ATOM 798 N N . ILE A 1 102 ? 0.658 1.290 -8.801 1.00 87.12 102 ILE A N 1
ATOM 799 C CA . ILE A 1 102 ? -0.221 0.459 -7.970 1.00 87.12 102 ILE A CA 1
ATOM 800 C C . ILE A 1 102 ? 0.290 0.415 -6.534 1.00 87.12 102 ILE A C 1
ATOM 802 O O . ILE A 1 102 ? -0.449 0.734 -5.601 1.00 87.12 102 ILE A O 1
ATOM 806 N N . PHE A 1 103 ? 1.563 0.059 -6.350 1.00 87.81 103 PHE A N 1
ATOM 807 C CA . PHE A 1 103 ? 2.180 0.019 -5.024 1.00 87.81 103 PHE A CA 1
ATOM 808 C C . PHE A 1 103 ? 2.129 1.392 -4.347 1.00 87.81 103 PHE A C 1
ATOM 810 O O . PHE A 1 103 ? 1.790 1.482 -3.166 1.00 87.81 103 PHE A O 1
ATOM 817 N N . PHE A 1 104 ? 2.368 2.461 -5.109 1.00 88.44 104 PHE A N 1
ATOM 818 C CA . PHE A 1 104 ? 2.279 3.827 -4.611 1.00 88.44 104 PHE A CA 1
ATOM 819 C C . PHE A 1 104 ? 0.868 4.169 -4.115 1.00 88.44 104 PHE A C 1
ATOM 821 O O . PHE A 1 104 ? 0.709 4.618 -2.983 1.00 88.44 104 PHE A O 1
ATOM 828 N N . LEU A 1 105 ? -0.165 3.906 -4.918 1.00 88.56 105 LEU A N 1
ATOM 829 C CA . LEU A 1 105 ? -1.557 4.210 -4.575 1.00 88.56 105 LEU A CA 1
ATOM 830 C C . LEU A 1 105 ? -2.059 3.391 -3.380 1.00 88.56 105 LEU A C 1
ATOM 832 O O . LEU A 1 105 ? -2.705 3.940 -2.486 1.00 88.56 105 LEU A O 1
ATOM 836 N N . VAL A 1 106 ? -1.720 2.100 -3.322 1.00 88.38 106 VAL A N 1
ATOM 837 C CA . VAL A 1 106 ? -2.041 1.237 -2.173 1.00 88.38 106 VAL A CA 1
ATOM 838 C C . VAL A 1 106 ? -1.350 1.747 -0.908 1.00 88.38 106 VAL A C 1
ATOM 840 O O . VAL A 1 106 ? -1.987 1.863 0.141 1.00 88.38 106 VAL A O 1
ATOM 843 N N . GLY A 1 107 ? -0.068 2.109 -1.004 1.00 87.44 107 GLY A N 1
ATOM 844 C CA . GLY A 1 107 ? 0.682 2.677 0.113 1.00 87.44 107 GLY A CA 1
ATOM 845 C C . GLY A 1 107 ? 0.088 3.994 0.611 1.00 87.44 107 GLY A C 1
ATOM 846 O O . GLY A 1 107 ? -0.074 4.189 1.816 1.00 87.44 107 GLY A O 1
ATOM 847 N N . LEU A 1 108 ? -0.324 4.865 -0.313 1.00 88.44 108 LEU A N 1
ATOM 848 C CA . LEU A 1 108 ? -0.972 6.140 -0.012 1.00 88.44 108 LEU A CA 1
ATOM 849 C C . LEU A 1 108 ? -2.318 5.921 0.698 1.00 88.44 108 LEU A C 1
ATOM 851 O O . LEU A 1 108 ? -2.579 6.547 1.726 1.00 88.44 108 LEU A O 1
ATOM 855 N N . GLY A 1 109 ? -3.127 4.971 0.221 1.00 86.81 109 GLY A N 1
ATOM 856 C CA . GLY A 1 109 ? -4.389 4.584 0.853 1.00 86.81 109 GLY A CA 1
ATOM 857 C C . GLY A 1 109 ? -4.213 4.069 2.284 1.00 86.81 109 GLY A C 1
ATOM 858 O O . GLY A 1 109 ? -4.938 4.494 3.183 1.00 86.81 109 GLY A O 1
ATOM 859 N N . LEU A 1 110 ? -3.212 3.217 2.528 1.00 86.62 110 LEU A N 1
ATOM 860 C CA . LEU A 1 110 ? -2.890 2.721 3.872 1.00 86.62 110 LEU A CA 1
ATOM 861 C C . LEU A 1 110 ? -2.402 3.837 4.806 1.00 86.62 110 LEU A C 1
ATOM 863 O O . LEU A 1 110 ? -2.809 3.887 5.969 1.00 86.62 110 LEU A O 1
ATOM 867 N N . CYS A 1 111 ? -1.583 4.762 4.300 1.00 84.94 111 CYS A N 1
ATOM 868 C CA . CYS A 1 111 ? -1.143 5.934 5.054 1.00 84.94 111 CYS A CA 1
ATOM 869 C C . CYS A 1 111 ? -2.329 6.830 5.441 1.00 84.94 111 CYS A C 1
ATOM 871 O O . CYS A 1 111 ? -2.473 7.161 6.620 1.00 84.94 111 CYS A O 1
ATOM 873 N N . ILE A 1 112 ? -3.220 7.156 4.498 1.00 84.88 112 ILE A N 1
ATOM 874 C CA . ILE A 1 112 ? -4.433 7.946 4.771 1.00 84.88 112 ILE A CA 1
ATOM 875 C C . ILE A 1 112 ? -5.318 7.229 5.790 1.00 84.88 112 ILE A C 1
ATOM 877 O O . ILE A 1 112 ? -5.719 7.831 6.786 1.00 84.88 112 ILE A O 1
ATOM 881 N N . PHE A 1 113 ? -5.580 5.937 5.589 1.00 83.19 113 PHE A N 1
ATOM 882 C CA . PHE A 1 113 ? -6.383 5.141 6.513 1.00 83.19 113 PHE A CA 1
ATOM 883 C C . PHE A 1 113 ? -5.795 5.163 7.928 1.00 83.19 113 PHE A C 1
ATOM 885 O O . PHE A 1 113 ? -6.523 5.369 8.897 1.00 83.19 113 PHE A O 1
ATOM 892 N N . SER A 1 114 ? -4.472 5.029 8.056 1.00 83.62 114 SER A N 1
ATOM 893 C CA . SER A 1 114 ? -3.797 5.089 9.355 1.00 83.62 114 SER A CA 1
ATOM 894 C C . SER A 1 114 ? -3.901 6.460 10.032 1.00 83.62 114 SER A C 1
ATOM 896 O O . SER A 1 114 ? -4.071 6.521 11.249 1.00 83.62 114 SER A O 1
ATOM 898 N N . MET A 1 115 ? -3.846 7.558 9.267 1.00 79.50 115 MET A N 1
ATOM 899 C CA . MET A 1 115 ? -4.018 8.916 9.795 1.00 79.50 115 MET A CA 1
ATOM 900 C C . MET A 1 115 ? -5.451 9.165 10.258 1.00 79.50 115 MET A C 1
ATOM 902 O O . MET A 1 115 ? -5.655 9.718 11.337 1.00 79.50 115 MET A O 1
ATOM 906 N N . ILE A 1 116 ? -6.434 8.724 9.468 1.00 81.81 116 ILE A N 1
ATOM 907 C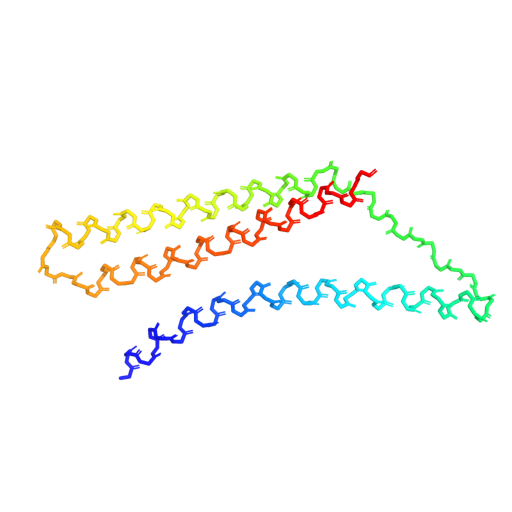 CA . ILE A 1 116 ? -7.850 8.805 9.830 1.00 81.81 116 ILE A CA 1
ATOM 908 C C . ILE A 1 116 ? -8.091 8.005 11.111 1.00 81.81 116 ILE A C 1
ATOM 910 O O . ILE A 1 116 ? -8.641 8.543 12.066 1.00 81.81 116 ILE A O 1
ATOM 914 N N . TYR A 1 117 ? -7.617 6.759 11.173 1.00 78.44 117 TYR A N 1
ATOM 915 C CA . TYR A 1 117 ? -7.786 5.898 12.343 1.00 78.44 117 TYR A CA 1
ATOM 916 C C . TYR A 1 117 ? -7.145 6.496 13.604 1.00 78.44 117 TYR A C 1
ATOM 918 O O . TYR A 1 117 ? -7.771 6.522 14.657 1.00 78.44 117 TYR A O 1
ATOM 926 N N . LYS A 1 118 ? -5.935 7.061 13.491 1.00 79.56 118 LYS A N 1
ATOM 927 C CA . LYS A 1 118 ? -5.259 7.756 14.598 1.00 79.56 118 LYS A CA 1
ATOM 928 C C . LYS A 1 118 ? -6.074 8.936 15.146 1.00 79.56 118 LYS A C 1
ATOM 930 O O . LYS A 1 118 ? -6.005 9.205 16.341 1.00 79.56 118 LYS A O 1
ATOM 935 N N . ASN A 1 119 ? -6.817 9.649 14.297 1.00 73.31 119 ASN A N 1
ATOM 936 C CA . ASN A 1 119 ? -7.677 10.752 14.734 1.00 73.31 119 ASN A CA 1
ATOM 937 C C . ASN A 1 119 ? -8.946 10.280 15.459 1.00 73.31 119 ASN A C 1
ATOM 939 O O . ASN A 1 119 ? -9.485 11.055 16.235 1.00 73.31 119 ASN A O 1
ATOM 943 N N . TYR A 1 120 ? -9.406 9.045 15.231 1.00 65.94 120 TYR A N 1
ATOM 944 C CA . TYR A 1 120 ? -10.536 8.451 15.960 1.00 65.94 120 TYR A CA 1
ATOM 945 C C . TYR A 1 120 ? -10.136 7.823 17.305 1.00 65.94 120 TYR A C 1
ATOM 947 O O . TYR A 1 120 ? -11.007 7.543 18.121 1.00 65.94 120 TYR A O 1
ATOM 955 N N . GLU A 1 121 ? -8.843 7.566 17.527 1.00 59.91 121 GLU A N 1
ATOM 956 C CA . GLU A 1 121 ? -8.311 6.984 18.772 1.00 59.91 121 GLU A CA 1
ATOM 957 C C . GLU A 1 121 ? -7.977 8.056 19.838 1.00 59.91 121 GLU A C 1
ATOM 959 O O . GLU A 1 121 ? -7.582 7.712 20.950 1.00 59.91 121 GLU A O 1
ATOM 964 N N . LYS A 1 122 ? -8.120 9.348 19.504 1.00 47.47 122 LYS A N 1
ATOM 965 C CA . LYS A 1 122 ? -8.018 10.492 20.427 1.00 47.47 122 LYS A CA 1
ATOM 966 C C . LYS A 1 122 ? -9.393 10.937 20.900 1.00 47.47 122 LYS A C 1
ATOM 968 O O . LYS A 1 122 ? -9.472 11.344 22.078 1.00 47.47 122 LYS A O 1
#

pLDDT: mean 74.24, std 10.71, range [46.94, 88.56]

Foldseek 3Di:
DVVVVLVVLLVVLVVVLVVVVVVVVVVVVVVVVVVVVCVVVVHPDDPPPCVVPPVQPLVVLLVQLVVLLVQLVVLLVVLVCCVPPVVPCPVSSSVSNSSSVSSNSSSVSSNVVSVVVVVVVD

Sequence (122 aa):
MEDVLYVFIPIIALSIPIFAIYFGYKKEVLRRQERMKAIEKGIELPPENVILSEGKLWLKNLKTGIVFLSLGIGFGIMGKIFNIGAQSIEEASMVFYGIGSIFFLVGLGLCIFSMIYKNYEK

Organism: NCBI:txid2052148

InterPro domains:
  IPR046216 Domain of unknown function DUF6249 [PF19762] (8-117)

Secondary structure (DSSP, 8-state):
-HHHHHHHHHHHHHHHHHHHHHHHHHHHHHHHHHHHHHHHTTPPPPP-------TTHHHHHHHHHHHHHHHHHHHHHHHHHHHHH-SS-HHHHHHHHHHHHHHHHHHHHHHHHHHHHHHH--